Protein AF-A0A7L3GWM2-F1 (afdb_monomer)

InterPro domains:
  IPR001770 G-protein, gamma subunit [PR00321] (31-45)
  IPR001770 G-protein, gamma subunit [PR00321] (51-68)
  IPR001770 G-protein, gamma subunit [PTHR13809] (30-74)
  IPR015898 G-protein, gamma subunit-like domain [PF00631] (32-74)
  IPR015898 G-protein, gamma subunit-like domain [PS50058] (8-74)
  IPR015898 G-protein, gamma subunit-like domain [SM00224] (12-74)
  IPR015898 G-protein, gamma subunit-like domain [SM01224] (11-74)
  IPR015898 G-protein, gamma subunit-like domain [cd00068] (33-68)
  IPR036284 G-protein gamma-like domain superfamily [G3DSA:4.10.260.10] (24-74)
  IPR036284 G-protein gamma-like domain superfamily [SSF48670] (30-68)

Structure (mmCIF, N/CA/C/O backbone):
data_AF-A0A7L3GWM2-F1
#
_entry.id   AF-A0A7L3GWM2-F1
#
loop_
_atom_site.group_PDB
_atom_site.id
_atom_site.type_symbol
_atom_site.label_atom_id
_atom_site.label_alt_id
_atom_site.label_comp_id
_atom_site.label_asym_id
_atom_site.label_entity_id
_atom_site.label_seq_id
_atom_site.pdbx_PDB_ins_code
_atom_site.Cartn_x
_atom_site.Cartn_y
_atom_site.Cartn_z
_atom_site.occupancy
_atom_site.B_iso_or_equiv
_atom_site.auth_seq_id
_atom_site.auth_comp_id
_atom_site.auth_asym_id
_atom_site.auth_atom_id
_atom_site.pdbx_PDB_model_num
ATOM 1 N N . LEU A 1 1 ? 71.651 19.366 -40.438 1.00 42.75 1 LEU A N 1
ATOM 2 C CA . LEU A 1 1 ? 71.094 18.573 -39.319 1.00 42.75 1 LEU A CA 1
ATOM 3 C C . LEU A 1 1 ? 69.580 18.637 -39.442 1.00 42.75 1 LEU A C 1
ATOM 5 O O . LEU A 1 1 ? 69.060 19.733 -39.398 1.00 42.75 1 LEU A O 1
ATOM 9 N N . GLY A 1 2 ? 68.802 17.596 -39.664 1.00 43.62 2 GLY A N 1
ATOM 10 C CA . GLY A 1 2 ? 69.029 16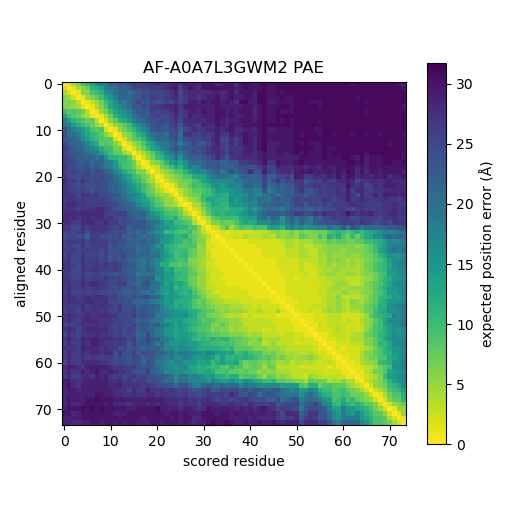.172 -39.837 1.00 43.62 2 GLY A CA 1
ATOM 11 C C . GLY A 1 2 ? 67.618 15.596 -39.930 1.00 43.62 2 GLY A C 1
ATOM 12 O O . GLY A 1 2 ? 66.825 15.778 -39.012 1.00 43.62 2 GLY A O 1
ATOM 13 N N . CYS A 1 3 ? 67.272 15.012 -41.073 1.00 41.91 3 CYS A N 1
ATOM 14 C CA . CYS A 1 3 ? 66.022 14.290 -41.250 1.00 41.91 3 CYS A CA 1
ATOM 15 C C . CYS A 1 3 ? 66.086 13.028 -40.381 1.00 41.91 3 CYS A C 1
ATOM 17 O O . CYS A 1 3 ? 66.930 12.172 -40.639 1.00 41.91 3 CYS A O 1
ATOM 19 N N . CYS A 1 4 ? 65.221 12.890 -39.376 1.00 45.22 4 CYS A N 1
ATOM 20 C CA . CYS A 1 4 ? 65.075 11.621 -38.663 1.00 45.22 4 CYS A CA 1
ATOM 21 C C . CYS A 1 4 ? 63.936 10.812 -39.292 1.00 45.22 4 CYS A C 1
ATOM 23 O O . CYS A 1 4 ? 62.759 11.126 -39.137 1.00 45.22 4 CYS A O 1
ATOM 25 N N . GLN A 1 5 ? 64.341 9.789 -40.044 1.00 42.47 5 GLN A N 1
ATOM 26 C CA . GLN A 1 5 ? 63.534 8.649 -40.483 1.00 42.47 5 GLN A CA 1
ATOM 27 C C . GLN A 1 5 ? 63.058 7.788 -39.283 1.00 42.47 5 GLN A C 1
ATOM 29 O O . GLN A 1 5 ? 63.614 7.923 -38.191 1.00 42.47 5 GLN A O 1
ATOM 34 N N . PRO A 1 6 ? 62.046 6.911 -39.465 1.00 61.59 6 PRO A N 1
ATOM 35 C CA . PRO A 1 6 ? 61.342 6.222 -38.377 1.00 61.59 6 PRO A CA 1
ATOM 36 C C . PRO A 1 6 ? 61.838 4.784 -38.083 1.00 61.59 6 PRO A C 1
ATOM 38 O O . PRO A 1 6 ? 62.508 4.178 -38.914 1.00 61.59 6 PRO A O 1
ATOM 41 N N . SER A 1 7 ? 61.352 4.226 -36.954 1.00 40.44 7 SER A N 1
ATOM 42 C CA . SER A 1 7 ? 61.323 2.799 -36.515 1.00 40.44 7 SER A CA 1
ATOM 43 C C . SER A 1 7 ? 62.516 2.284 -35.675 1.00 40.44 7 SER A C 1
ATOM 45 O O . SER A 1 7 ? 63.626 2.761 -35.884 1.00 40.44 7 SER A O 1
ATOM 47 N N . PRO A 1 8 ? 62.334 1.326 -34.721 1.00 50.41 8 PRO A N 1
ATOM 48 C CA . PRO A 1 8 ? 61.337 0.246 -34.740 1.00 50.41 8 PRO A CA 1
ATOM 49 C C . PRO A 1 8 ? 60.499 0.030 -33.457 1.00 50.41 8 PRO A C 1
ATOM 51 O O . PRO A 1 8 ? 60.951 0.198 -32.330 1.00 50.41 8 PRO A O 1
ATOM 54 N N . THR A 1 9 ? 59.262 -0.433 -33.676 1.00 51.56 9 THR A N 1
ATOM 55 C CA . THR A 1 9 ? 58.465 -1.302 -32.783 1.00 51.56 9 THR A CA 1
ATOM 56 C C . THR A 1 9 ? 58.447 -0.951 -31.292 1.00 51.56 9 THR A C 1
ATOM 58 O O . THR A 1 9 ? 59.074 -1.616 -30.467 1.00 51.56 9 THR A O 1
ATOM 61 N N . GLY A 1 10 ? 57.603 0.015 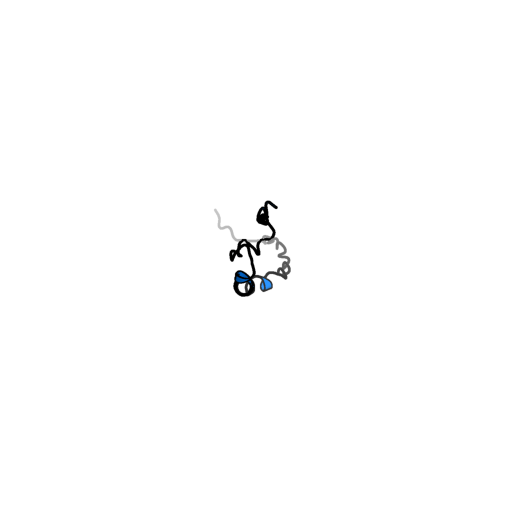-30.928 1.00 39.97 10 GLY A N 1
ATOM 62 C CA . GLY A 1 10 ? 57.033 0.053 -29.584 1.00 39.97 10 GLY A CA 1
ATOM 63 C C . GLY A 1 10 ? 56.107 -1.149 -29.408 1.00 39.97 10 GLY A C 1
ATOM 64 O O . GLY A 1 10 ? 55.100 -1.266 -30.106 1.00 39.97 10 GLY A O 1
ATOM 65 N N . ARG A 1 11 ? 56.455 -2.074 -28.510 1.00 53.03 11 ARG A N 1
ATOM 66 C CA . ARG A 1 11 ? 55.518 -3.102 -28.049 1.00 53.03 11 ARG A CA 1
ATOM 67 C C . ARG A 1 11 ? 54.378 -2.378 -27.341 1.00 53.03 11 ARG A C 1
ATOM 69 O O . ARG A 1 11 ? 54.570 -1.855 -26.249 1.00 53.03 11 ARG A O 1
ATOM 76 N N . VAL A 1 12 ? 53.209 -2.331 -27.967 1.00 52.19 12 VAL A N 1
ATOM 77 C CA . VAL A 1 12 ? 51.968 -2.024 -27.258 1.00 52.1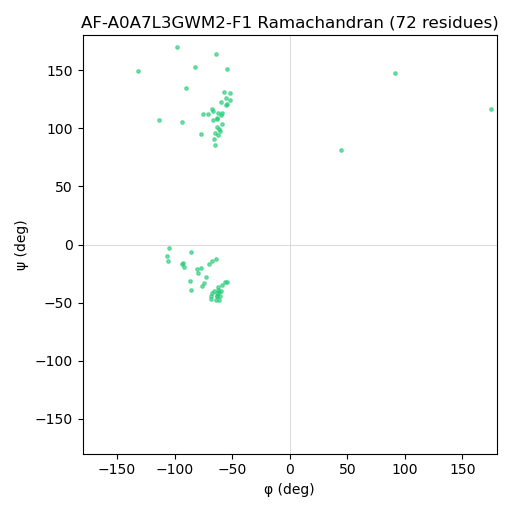9 12 VAL A CA 1
ATOM 78 C C . VAL A 1 12 ? 51.782 -3.163 -26.259 1.00 52.19 12 VAL A C 1
ATOM 80 O O . VAL A 1 12 ? 51.547 -4.300 -26.671 1.00 52.19 12 VAL A O 1
ATOM 83 N N . SER A 1 13 ? 51.961 -2.890 -24.963 1.00 54.69 13 SER A N 1
ATOM 84 C CA . SER A 1 13 ? 51.442 -3.776 -23.921 1.00 54.69 13 SER A CA 1
ATOM 85 C C . SER A 1 13 ? 49.943 -3.849 -24.145 1.00 54.69 13 SER A C 1
ATOM 87 O O . SER A 1 13 ? 49.219 -2.888 -23.897 1.00 54.69 13 SER A O 1
ATOM 89 N N . GLN A 1 14 ? 49.503 -4.968 -24.709 1.00 53.88 14 GLN A N 1
ATOM 90 C CA . GLN A 1 14 ? 48.107 -5.354 -24.717 1.00 53.88 14 GLN A CA 1
ATOM 91 C C . GLN A 1 14 ? 47.763 -5.615 -23.254 1.00 53.88 14 GLN A C 1
ATOM 93 O O . GLN A 1 14 ? 48.017 -6.703 -22.742 1.00 53.88 14 GLN A O 1
ATOM 98 N N . ASP A 1 15 ? 47.291 -4.583 -22.557 1.00 48.66 15 ASP A N 1
ATOM 99 C CA . ASP A 1 15 ? 46.636 -4.778 -21.275 1.00 48.66 15 ASP A CA 1
ATOM 100 C C . ASP A 1 15 ? 45.435 -5.671 -21.577 1.00 48.66 15 ASP A C 1
ATOM 102 O O . ASP A 1 15 ? 44.565 -5.326 -22.384 1.00 48.66 15 ASP A O 1
ATOM 106 N N . GLY A 1 16 ? 45.506 -6.906 -21.085 1.00 56.31 16 GLY A N 1
ATOM 107 C CA . GLY A 1 16 ? 44.530 -7.936 -21.372 1.00 56.31 16 GLY A CA 1
ATOM 108 C C . GLY A 1 16 ? 43.177 -7.476 -20.866 1.00 56.31 16 GLY A C 1
ATOM 109 O O . GLY A 1 16 ? 42.880 -7.612 -19.682 1.00 56.31 16 GLY A O 1
ATOM 110 N N . MET A 1 17 ? 42.346 -6.963 -21.774 1.00 52.44 17 MET A N 1
ATOM 111 C CA . MET A 1 17 ? 40.926 -6.777 -21.536 1.00 52.44 17 MET A CA 1
ATOM 112 C C . MET A 1 17 ? 40.337 -8.175 -21.362 1.00 52.44 17 MET A C 1
ATOM 114 O O . MET A 1 17 ? 39.903 -8.816 -22.318 1.00 52.44 17 MET A O 1
ATOM 118 N N . THR A 1 18 ? 40.388 -8.691 -20.136 1.00 59.22 18 THR A N 1
ATOM 119 C CA . THR A 1 18 ? 39.545 -9.815 -19.753 1.00 59.22 18 THR A CA 1
ATOM 120 C C . THR A 1 18 ? 38.117 -9.368 -20.062 1.00 59.22 18 THR A C 1
ATOM 122 O O . THR A 1 18 ? 37.701 -8.315 -19.572 1.00 59.22 18 THR A O 1
ATOM 125 N N . PRO A 1 19 ? 37.370 -10.066 -20.938 1.00 56.06 19 PRO A N 1
ATOM 126 C CA . PRO A 1 19 ? 35.962 -9.767 -21.101 1.00 56.06 19 PRO A CA 1
ATOM 127 C C . PRO A 1 19 ? 35.308 -10.109 -19.764 1.00 56.06 19 PRO A C 1
ATOM 129 O O . PRO A 1 19 ? 35.045 -11.275 -19.465 1.00 56.06 19 PRO A O 1
ATOM 132 N N . GLY A 1 20 ? 35.138 -9.088 -18.922 1.00 67.62 20 GLY A N 1
ATOM 133 C CA . GLY A 1 20 ? 34.377 -9.190 -17.692 1.00 67.62 20 GLY A CA 1
ATOM 134 C C . GLY A 1 20 ? 33.027 -9.787 -18.051 1.00 67.62 20 GLY A C 1
ATOM 135 O O . GLY A 1 20 ? 32.359 -9.306 -18.968 1.00 67.62 20 GLY A O 1
ATOM 136 N N . GLN A 1 21 ? 32.676 -10.892 -17.396 1.00 65.75 21 GLN A N 1
ATOM 137 C CA . GLN A 1 21 ? 31.364 -11.497 -17.567 1.00 65.75 21 GLN A CA 1
ATOM 138 C C . GLN A 1 21 ? 30.303 -10.409 -17.341 1.00 65.75 21 GLN A C 1
ATOM 140 O O . GLN A 1 21 ? 30.414 -9.675 -16.355 1.00 65.75 21 GLN A O 1
ATOM 145 N N . PRO A 1 22 ? 29.321 -10.252 -18.247 1.00 65.50 22 PRO A N 1
ATOM 146 C CA . PRO A 1 22 ? 28.245 -9.296 -18.037 1.00 65.50 22 PRO A CA 1
ATOM 147 C 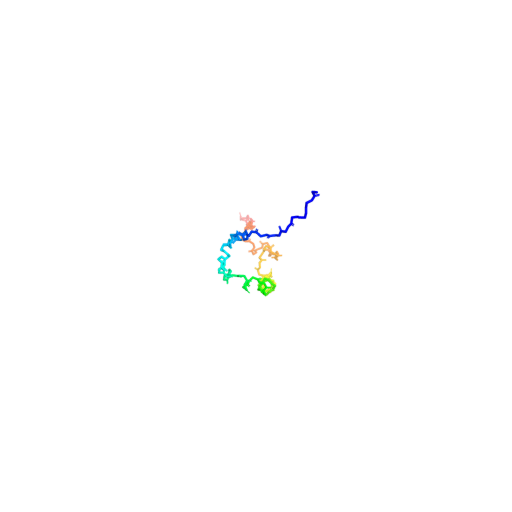C . PRO A 1 22 ? 27.559 -9.627 -16.711 1.00 65.50 22 PRO A C 1
ATOM 149 O O . PRO A 1 22 ? 27.256 -10.793 -16.452 1.00 65.50 22 PRO A O 1
ATOM 152 N N . ASP A 1 23 ? 27.363 -8.613 -15.864 1.00 69.25 23 ASP A N 1
ATOM 153 C CA . ASP A 1 23 ? 26.691 -8.793 -14.580 1.00 69.25 23 ASP A CA 1
ATOM 154 C C . ASP A 1 23 ? 25.320 -9.448 -14.843 1.00 69.25 23 ASP A C 1
ATOM 156 O O . ASP A 1 23 ? 24.517 -8.897 -15.607 1.00 69.25 23 ASP A O 1
ATOM 160 N N . PRO A 1 24 ? 25.042 -10.637 -14.277 1.00 66.50 24 PRO A N 1
ATOM 161 C CA . PRO A 1 24 ? 23.830 -11.395 -14.587 1.00 66.50 24 PRO A CA 1
ATOM 162 C C . PRO A 1 24 ? 22.555 -10.663 -14.150 1.00 66.50 24 PRO A C 1
ATOM 164 O O . PRO A 1 24 ? 21.455 -11.049 -14.546 1.00 66.50 24 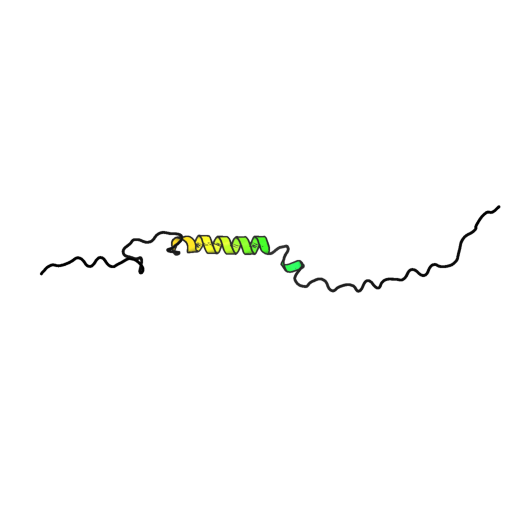PRO A O 1
ATOM 167 N N . ASN A 1 25 ? 22.681 -9.600 -13.351 1.00 61.12 25 ASN A N 1
ATOM 168 C CA . ASN A 1 25 ? 21.577 -8.762 -12.913 1.00 61.12 25 ASN A CA 1
ATOM 169 C C . ASN A 1 25 ? 21.350 -7.540 -13.824 1.00 61.12 25 ASN A C 1
ATOM 171 O O . ASN A 1 25 ? 20.266 -6.958 -13.807 1.00 61.12 25 ASN A O 1
ATOM 175 N N . ALA A 1 26 ? 22.311 -7.174 -14.681 1.00 59.59 26 ALA A N 1
ATOM 176 C CA . ALA A 1 26 ? 22.243 -5.955 -15.496 1.00 59.59 26 ALA A CA 1
ATOM 177 C C . ALA A 1 26 ? 21.015 -5.902 -16.429 1.00 59.59 26 ALA A C 1
ATOM 179 O O . ALA A 1 26 ? 20.429 -4.838 -16.623 1.00 59.59 26 ALA A O 1
ATOM 180 N N . GLY A 1 27 ? 20.583 -7.048 -16.968 1.00 59.59 27 GLY A N 1
ATOM 181 C CA . GLY A 1 27 ? 19.366 -7.152 -17.786 1.00 59.59 27 GLY A CA 1
ATOM 182 C C . GLY A 1 27 ? 18.066 -7.219 -16.974 1.00 59.59 27 GLY A C 1
ATOM 183 O O . GLY A 1 27 ? 16.999 -6.886 -17.486 1.00 59.59 27 GLY A O 1
ATOM 184 N N . LEU A 1 28 ? 18.147 -7.613 -15.701 1.00 59.97 28 LEU A N 1
ATOM 185 C CA . LEU A 1 28 ? 16.998 -7.742 -14.806 1.00 59.97 28 LEU A CA 1
ATOM 186 C C . LEU A 1 28 ? 16.527 -6.360 -14.315 1.00 59.97 28 LEU A C 1
ATOM 188 O O . LEU A 1 28 ? 15.325 -6.128 -14.203 1.00 59.97 28 LEU A O 1
ATOM 192 N N . LEU A 1 29 ? 17.467 -5.437 -14.087 1.00 60.25 29 LEU A N 1
ATOM 193 C CA . LEU A 1 29 ? 17.233 -4.131 -13.457 1.00 60.25 29 LEU A CA 1
ATOM 194 C C . LEU A 1 29 ? 16.538 -3.102 -14.362 1.00 60.25 29 LEU A C 1
ATOM 196 O O . LEU A 1 29 ? 15.762 -2.286 -13.870 1.00 60.25 29 LEU A O 1
ATOM 200 N N . LEU A 1 30 ? 16.781 -3.123 -15.677 1.00 58.78 30 LEU A N 1
ATOM 201 C CA . LEU A 1 30 ? 16.380 -2.017 -16.563 1.00 58.78 30 LEU A CA 1
ATOM 202 C C . LEU A 1 30 ? 14.897 -2.023 -16.971 1.00 58.78 30 LEU A C 1
ATOM 204 O O . LEU A 1 30 ? 14.351 -0.966 -17.273 1.00 58.78 30 LEU A O 1
ATOM 208 N N . PHE A 1 31 ? 14.225 -3.177 -16.954 1.00 58.91 31 PHE A N 1
ATOM 209 C CA . PHE A 1 31 ? 12.807 -3.287 -17.335 1.00 58.91 31 PHE A CA 1
ATOM 210 C C . PHE A 1 31 ? 11.866 -3.486 -16.135 1.00 58.91 31 PHE A C 1
ATOM 212 O O . PHE A 1 31 ? 10.656 -3.315 -16.259 1.00 58.91 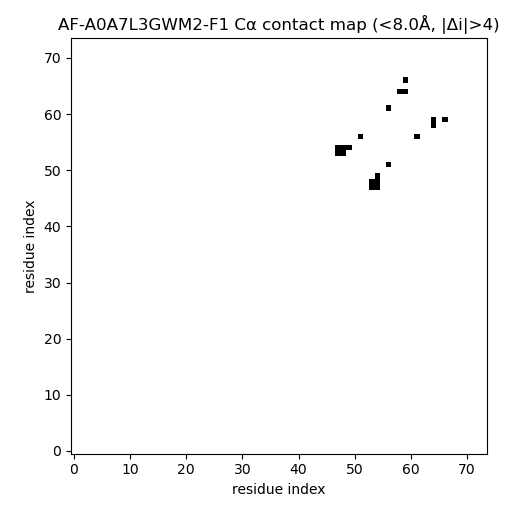31 PHE A O 1
ATOM 219 N N . GLN A 1 32 ? 12.390 -3.830 -14.955 1.00 71.81 32 GLN A N 1
ATOM 220 C CA . GLN A 1 32 ? 11.549 -4.361 -13.875 1.00 71.81 32 GLN A CA 1
ATOM 221 C C . GLN A 1 32 ? 11.288 -3.404 -12.719 1.00 71.81 32 GLN A C 1
ATOM 223 O O . GLN A 1 32 ? 10.401 -3.684 -11.922 1.00 71.81 32 GLN A O 1
ATOM 228 N N . VAL A 1 33 ? 11.964 -2.254 -12.638 1.00 81.38 33 VAL A N 1
ATOM 229 C CA . VAL A 1 33 ? 11.687 -1.281 -11.566 1.00 81.38 33 VAL A CA 1
ATOM 230 C C . VAL A 1 33 ? 10.312 -0.639 -11.742 1.00 81.38 33 VAL A C 1
ATOM 232 O O . VAL A 1 33 ? 9.551 -0.564 -10.784 1.00 81.38 33 VAL A O 1
ATOM 235 N N . SER A 1 34 ? 9.950 -0.227 -12.960 1.00 85.19 34 SER A N 1
ATOM 236 C CA . SER A 1 34 ? 8.635 0.372 -13.229 1.00 85.19 34 SER A CA 1
ATOM 237 C C . SER A 1 34 ? 7.496 -0.631 -13.031 1.00 85.19 34 SER A C 1
ATOM 239 O O . SER A 1 34 ? 6.470 -0.281 -12.452 1.00 85.19 34 SER A O 1
ATOM 241 N N . LYS A 1 35 ? 7.687 -1.891 -13.447 1.00 85.94 35 LYS A N 1
ATOM 242 C CA . LYS A 1 35 ? 6.705 -2.963 -13.234 1.00 85.94 35 LYS A CA 1
ATOM 243 C C . LYS A 1 35 ? 6.568 -3.332 -11.757 1.00 85.94 35 LYS A C 1
ATOM 245 O O . LYS A 1 35 ? 5.448 -3.399 -11.266 1.00 85.94 35 LYS A O 1
ATOM 250 N N . ALA A 1 36 ? 7.681 -3.514 -11.046 1.00 86.56 36 ALA A N 1
ATOM 251 C CA . ALA A 1 36 ? 7.660 -3.803 -9.615 1.00 86.56 36 ALA A CA 1
ATOM 252 C C . ALA A 1 36 ? 7.035 -2.649 -8.817 1.00 86.56 36 ALA A C 1
ATOM 254 O O . ALA A 1 36 ? 6.251 -2.889 -7.905 1.00 86.56 36 ALA A O 1
ATOM 255 N N . ALA A 1 37 ? 7.319 -1.399 -9.193 1.00 88.12 37 ALA A N 1
ATOM 256 C CA . ALA A 1 37 ? 6.689 -0.233 -8.585 1.00 88.12 37 ALA A CA 1
ATOM 257 C C . ALA A 1 37 ? 5.173 -0.213 -8.828 1.00 88.12 37 ALA A C 1
ATOM 259 O O . ALA A 1 37 ? 4.419 0.025 -7.890 1.00 88.12 37 ALA A O 1
ATOM 260 N N . ALA A 1 38 ? 4.715 -0.500 -10.053 1.00 90.81 38 ALA A N 1
ATOM 261 C CA . ALA A 1 38 ? 3.287 -0.587 -10.364 1.00 90.81 38 ALA A CA 1
ATOM 262 C C . ALA A 1 38 ? 2.581 -1.686 -9.556 1.00 90.81 38 ALA A C 1
ATOM 264 O O . ALA A 1 38 ? 1.488 -1.459 -9.043 1.00 90.81 38 ALA A O 1
ATOM 265 N N . ASP A 1 39 ? 3.225 -2.841 -9.390 1.00 92.06 39 ASP A N 1
ATOM 266 C CA . ASP A 1 39 ? 2.675 -3.952 -8.610 1.00 92.06 39 ASP A CA 1
ATOM 267 C C . ASP A 1 39 ? 2.585 -3.614 -7.119 1.00 92.06 39 ASP A C 1
ATOM 269 O O . ASP A 1 39 ? 1.566 -3.889 -6.484 1.00 92.06 39 ASP A O 1
ATOM 273 N N . LEU A 1 40 ? 3.613 -2.961 -6.570 1.00 93.12 40 LEU A N 1
ATOM 274 C CA . LEU A 1 40 ? 3.591 -2.473 -5.191 1.00 93.12 40 LEU A CA 1
ATOM 275 C C . LEU A 1 40 ? 2.497 -1.421 -4.985 1.00 93.12 40 LEU A C 1
ATOM 277 O O . LEU A 1 40 ? 1.765 -1.501 -4.002 1.00 93.12 40 LEU A O 1
ATOM 281 N N . MET A 1 41 ? 2.345 -0.467 -5.910 1.00 93.19 41 MET A N 1
ATOM 282 C CA . MET A 1 41 ? 1.284 0.544 -5.836 1.00 93.19 41 MET A CA 1
ATOM 283 C C . MET A 1 41 ? -0.103 -0.100 -5.882 1.00 93.19 41 MET A C 1
ATOM 285 O O . MET A 1 41 ? -0.919 0.175 -5.008 1.00 93.19 41 MET A O 1
ATOM 289 N N . ALA A 1 42 ? -0.343 -1.014 -6.826 1.00 95.25 42 ALA A N 1
ATOM 290 C CA . ALA A 1 42 ? -1.616 -1.721 -6.939 1.00 95.25 42 ALA A CA 1
ATOM 291 C C . ALA A 1 42 ? -1.943 -2.529 -5.671 1.00 95.25 42 ALA A C 1
ATOM 293 O O . ALA A 1 42 ? -3.086 -2.533 -5.211 1.00 95.25 42 ALA A O 1
ATOM 294 N N . TYR A 1 43 ? -0.940 -3.181 -5.074 1.00 96.00 43 TYR A N 1
ATOM 295 C CA . TYR A 1 43 ? -1.113 -3.896 -3.812 1.00 96.00 43 TYR A CA 1
ATOM 296 C C . TYR A 1 43 ? -1.478 -2.947 -2.665 1.00 96.00 43 TYR A C 1
ATOM 298 O O . TYR A 1 43 ? -2.434 -3.211 -1.932 1.00 96.00 43 TYR A O 1
ATOM 306 N N . CYS A 1 44 ? -0.747 -1.839 -2.525 1.00 95.62 44 CYS A N 1
ATOM 307 C CA . CYS A 1 44 ? -1.019 -0.837 -1.501 1.00 95.62 44 CYS A CA 1
ATOM 308 C C . CYS A 1 44 ? -2.419 -0.234 -1.663 1.00 95.62 44 CYS A C 1
ATOM 310 O O . CYS A 1 44 ? -3.145 -0.129 -0.682 1.00 95.62 44 CYS A O 1
ATOM 312 N N . GLU A 1 45 ? -2.837 0.111 -2.881 1.00 93.25 45 GLU A N 1
ATOM 313 C CA . GLU A 1 45 ? -4.170 0.663 -3.155 1.00 93.25 45 GLU A CA 1
ATOM 314 C C . GLU A 1 45 ? -5.294 -0.322 -2.819 1.00 93.25 45 GLU A C 1
ATOM 316 O O . GLU A 1 45 ? -6.301 0.074 -2.227 1.00 93.25 45 GLU A O 1
ATOM 321 N N . ALA A 1 46 ? -5.113 -1.603 -3.155 1.00 95.06 46 ALA A N 1
ATOM 322 C CA . ALA A 1 46 ? -6.095 -2.642 -2.866 1.00 95.06 46 ALA A CA 1
ATOM 323 C C . ALA A 1 46 ? -6.326 -2.830 -1.355 1.00 95.06 46 ALA A C 1
ATOM 325 O O . ALA A 1 46 ? -7.465 -3.038 -0.945 1.00 95.06 46 ALA A O 1
ATOM 326 N N . HIS A 1 47 ? -5.276 -2.698 -0.536 1.00 94.50 47 HIS A N 1
ATOM 327 C CA . HIS A 1 47 ? -5.332 -2.965 0.909 1.00 94.50 47 HIS A CA 1
ATOM 328 C C . HIS A 1 47 ? -5.354 -1.699 1.777 1.00 94.50 47 HIS A C 1
ATOM 330 O O . HIS A 1 47 ? -5.510 -1.792 2.992 1.00 94.50 47 HIS A O 1
ATOM 336 N N . ALA A 1 48 ? -5.255 -0.504 1.186 1.00 92.19 48 ALA A N 1
ATOM 337 C CA . ALA A 1 48 ? -5.194 0.756 1.930 1.00 92.19 48 ALA A CA 1
ATOM 338 C C . ALA A 1 48 ? -6.389 0.965 2.871 1.00 92.19 48 ALA A C 1
ATOM 340 O O . ALA A 1 48 ? -6.221 1.566 3.923 1.00 92.19 48 ALA A O 1
ATOM 341 N N . LYS A 1 49 ? -7.578 0.466 2.500 1.00 88.81 49 LYS A N 1
ATOM 342 C CA . LYS A 1 49 ? -8.817 0.581 3.295 1.00 88.81 49 LYS A CA 1
ATOM 343 C C . LYS A 1 49 ? -8.882 -0.379 4.483 1.00 88.81 49 LYS A C 1
ATOM 345 O O . LYS A 1 49 ? -9.706 -0.194 5.374 1.00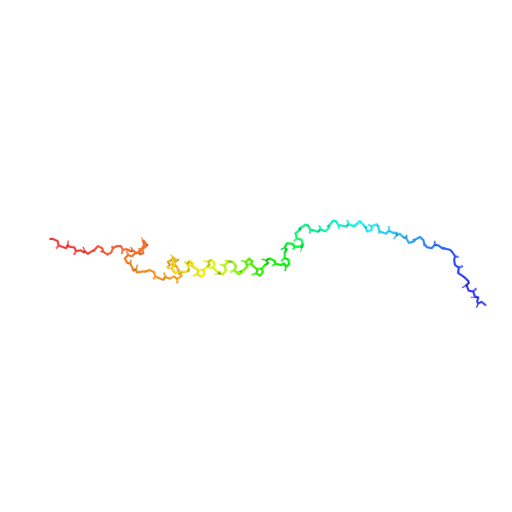 88.81 49 LYS A O 1
ATOM 350 N N . GLU A 1 50 ? -8.081 -1.437 4.444 1.00 89.38 50 GLU A N 1
ATOM 351 C CA . GLU A 1 50 ? -8.020 -2.462 5.485 1.00 89.38 50 GLU A CA 1
ATOM 352 C C . GLU A 1 50 ? -6.930 -2.149 6.509 1.00 89.38 50 GLU A C 1
ATOM 354 O O . GLU A 1 50 ? -6.954 -2.689 7.611 1.00 89.38 50 GLU A O 1
ATOM 359 N N . ASP A 1 51 ? -6.002 -1.253 6.166 1.00 92.25 51 ASP A N 1
ATOM 360 C CA . ASP A 1 51 ? -4.981 -0.755 7.073 1.00 92.25 51 ASP A CA 1
ATOM 361 C C . ASP A 1 51 ? -5.601 0.256 8.065 1.00 92.25 51 ASP A C 1
ATOM 363 O O . ASP A 1 51 ? -5.983 1.364 7.662 1.00 92.25 51 ASP A O 1
ATOM 367 N N . PRO A 1 52 ? -5.688 -0.071 9.371 1.00 89.38 52 PRO A N 1
ATOM 368 C CA . PRO A 1 52 ? -6.264 0.814 10.386 1.00 89.38 52 PRO A CA 1
ATOM 369 C C . PRO A 1 52 ? -5.437 2.082 10.646 1.00 89.38 52 PRO A C 1
ATOM 371 O O . PRO A 1 52 ? -5.915 3.004 11.314 1.00 89.38 52 PRO A O 1
ATOM 374 N N . LEU A 1 53 ? -4.183 2.117 10.178 1.00 88.81 53 LEU A N 1
ATOM 375 C CA . LEU A 1 53 ? -3.288 3.268 10.288 1.00 88.81 53 LEU A CA 1
ATOM 376 C C . LEU A 1 53 ? -3.472 4.245 9.125 1.00 88.81 53 LEU A C 1
ATOM 378 O O . LEU A 1 53 ? -3.298 5.448 9.317 1.00 88.81 53 LEU A O 1
ATOM 382 N N . LEU A 1 54 ? -3.839 3.747 7.941 1.00 91.31 54 LEU A N 1
ATOM 383 C CA . LEU A 1 54 ? -4.160 4.584 6.780 1.00 91.31 54 LEU A CA 1
ATOM 384 C C . LEU A 1 54 ? -5.625 5.029 6.787 1.00 91.31 54 LEU A C 1
ATOM 386 O O . LEU A 1 54 ? -5.927 6.184 6.482 1.00 91.31 54 LEU A O 1
ATOM 390 N N . THR A 1 55 ? -6.529 4.135 7.181 1.00 88.81 55 THR A N 1
ATOM 391 C CA . THR A 1 55 ? -7.965 4.399 7.327 1.00 88.81 55 THR A CA 1
ATOM 392 C C . THR A 1 55 ? -8.351 4.311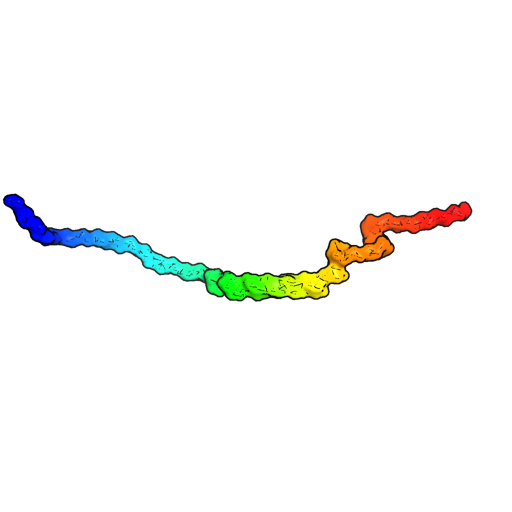 8.797 1.00 88.81 55 THR A C 1
ATOM 394 O O . THR A 1 55 ? -8.409 3.212 9.348 1.00 88.81 55 THR A O 1
ATOM 397 N N . PRO A 1 56 ? -8.638 5.447 9.458 1.00 86.25 56 PRO A N 1
ATOM 398 C CA . PRO A 1 56 ? -8.956 5.448 10.876 1.00 86.25 56 PRO A CA 1
ATOM 399 C C . PRO A 1 56 ? -10.185 4.587 11.170 1.00 86.25 56 PRO A C 1
ATOM 401 O O . PRO A 1 56 ? -11.275 4.848 10.658 1.00 86.25 56 PRO A O 1
ATOM 404 N N . VAL A 1 57 ? -10.014 3.593 12.038 1.00 88.06 57 VAL A N 1
ATOM 405 C CA . VAL A 1 57 ? -11.125 2.770 12.526 1.00 88.06 57 VAL A CA 1
ATOM 406 C C . VAL A 1 57 ? -11.860 3.457 13.683 1.00 88.06 57 VAL A C 1
ATOM 408 O O . VAL A 1 57 ? -11.260 4.240 14.436 1.00 88.06 57 VAL A O 1
ATOM 411 N N . PRO A 1 58 ? -13.158 3.168 13.877 1.00 86.62 58 PRO A N 1
ATOM 412 C CA . PRO A 1 58 ? -13.913 3.664 15.015 1.00 86.62 58 PRO A CA 1
ATOM 413 C C . PRO A 1 58 ? -13.265 3.321 16.359 1.00 86.62 58 PRO A C 1
ATOM 415 O O . PRO A 1 58 ? -12.619 2.292 16.550 1.00 86.62 58 PRO A O 1
ATOM 418 N N . ALA A 1 59 ? -13.502 4.186 17.342 1.00 83.31 59 ALA A N 1
ATOM 419 C CA . ALA A 1 59 ? -12.967 4.059 18.694 1.00 83.31 59 ALA A CA 1
ATOM 420 C C . ALA A 1 59 ? -13.273 2.707 19.371 1.00 83.31 59 ALA A C 1
ATOM 422 O O . ALA A 1 59 ? -12.466 2.242 20.168 1.00 83.31 59 ALA A O 1
ATOM 423 N N . SER A 1 60 ? -14.421 2.097 19.072 1.00 82.56 60 SER A N 1
ATOM 424 C CA . SER A 1 60 ? -14.840 0.797 19.610 1.00 82.56 60 SER A CA 1
ATOM 425 C C . SER A 1 60 ? -14.069 -0.389 19.033 1.00 82.56 60 SER A C 1
ATOM 427 O O . SER A 1 60 ? -13.957 -1.413 19.700 1.00 82.56 60 SER A O 1
ATOM 429 N N . GLU A 1 61 ? -13.569 -0.258 17.805 1.00 85.06 61 GLU A N 1
ATOM 430 C CA . GLU A 1 61 ? -12.838 -1.310 17.088 1.00 85.06 61 GLU A CA 1
ATOM 431 C C . GLU A 1 61 ? -11.329 -1.219 17.329 1.00 85.06 61 GLU A C 1
ATOM 433 O O . GLU A 1 61 ? -10.619 -2.204 17.163 1.00 85.06 61 GLU A O 1
ATOM 438 N N . ASN A 1 62 ? -10.834 -0.058 17.771 1.00 86.69 62 ASN A N 1
ATOM 439 C CA . ASN A 1 62 ? -9.431 0.126 18.116 1.00 86.69 62 ASN A CA 1
ATOM 440 C C . ASN A 1 62 ? -9.072 -0.621 19.423 1.00 86.69 62 ASN A C 1
ATOM 442 O O . ASN A 1 62 ? -9.474 -0.175 20.503 1.00 86.69 62 ASN A O 1
ATOM 446 N N . PRO A 1 63 ? -8.246 -1.685 19.373 1.00 84.12 63 PRO A N 1
ATOM 447 C CA . PRO A 1 63 ? -7.887 -2.475 20.552 1.00 84.12 63 PRO A CA 1
ATOM 448 C C . PRO A 1 63 ? -6.976 -1.729 21.538 1.00 84.12 63 PRO A C 1
ATOM 450 O O . PRO A 1 63 ? -6.876 -2.132 22.695 1.00 84.12 63 PRO A O 1
ATOM 453 N N . PHE A 1 64 ? -6.331 -0.640 21.109 1.00 87.19 64 PHE A N 1
ATOM 454 C CA . PHE A 1 64 ? -5.498 0.214 21.961 1.00 87.19 64 PHE A CA 1
ATOM 455 C C . PHE A 1 64 ? -6.296 1.293 22.695 1.00 87.19 64 PHE A C 1
ATOM 457 O O . PHE A 1 64 ? -5.731 2.024 23.509 1.00 87.19 64 PHE A O 1
ATOM 464 N N . ARG A 1 65 ? -7.593 1.441 22.409 1.00 79.31 65 ARG A N 1
ATOM 465 C CA . ARG A 1 65 ? -8.421 2.434 23.087 1.00 79.31 65 ARG A CA 1
ATOM 466 C C . ARG A 1 65 ? -9.046 1.825 24.339 1.00 79.31 65 ARG A C 1
ATOM 468 O O . ARG A 1 65 ? -9.580 0.720 24.312 1.00 79.31 65 ARG A O 1
ATOM 475 N N . GLU A 1 66 ? -8.992 2.569 25.443 1.00 75.00 66 GLU A N 1
ATOM 476 C CA . GLU A 1 66 ? -9.604 2.158 26.705 1.00 75.00 66 GLU A CA 1
ATOM 477 C C . GLU A 1 66 ? -11.089 1.846 26.506 1.00 75.00 66 GLU A C 1
ATOM 479 O O . GLU A 1 66 ? -11.867 2.670 26.008 1.00 75.00 66 GLU A O 1
ATOM 484 N N . LYS A 1 67 ? -11.494 0.645 26.927 1.00 71.06 67 LYS A N 1
ATOM 485 C CA . LYS A 1 67 ? -12.908 0.306 27.054 1.00 71.06 67 LYS A CA 1
ATOM 486 C C . LYS A 1 67 ? -13.486 1.258 28.091 1.00 71.06 67 LYS A C 1
ATOM 488 O O . LYS A 1 67 ? -13.116 1.192 29.259 1.00 71.06 67 LYS A O 1
ATOM 493 N N . LYS A 1 68 ? -14.384 2.151 27.666 1.00 66.06 68 LYS A N 1
ATOM 494 C CA . LYS A 1 68 ? -15.176 2.959 28.595 1.00 66.06 68 LYS A CA 1
ATOM 495 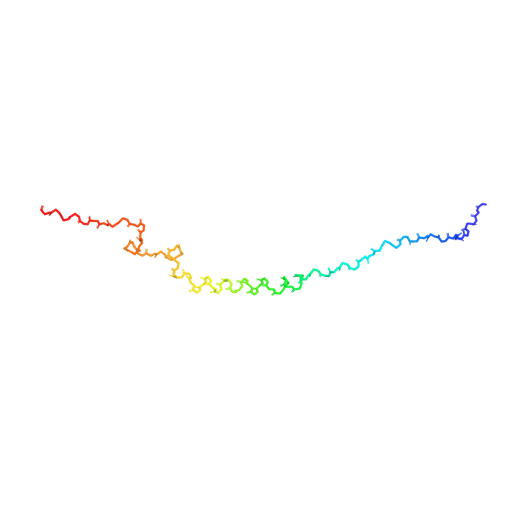C C . LYS A 1 68 ? -16.031 1.995 29.408 1.00 66.06 68 LYS A C 1
ATOM 497 O O . LYS A 1 68 ? -17.100 1.584 28.963 1.00 66.06 68 LYS A O 1
ATOM 502 N N . PHE A 1 69 ? -15.536 1.599 30.575 1.00 63.72 69 PHE A N 1
ATOM 503 C CA . PHE A 1 69 ? -16.363 0.977 31.590 1.00 63.72 69 PHE A CA 1
ATOM 504 C C . PHE A 1 69 ? -17.378 2.042 31.985 1.00 63.72 69 PHE A C 1
ATOM 506 O O . PHE A 1 69 ? -17.050 3.008 32.673 1.00 63.72 69 PHE A O 1
ATOM 513 N N . PHE A 1 70 ? -18.600 1.923 31.466 1.00 55.09 70 PHE A N 1
ATOM 514 C CA . PHE A 1 70 ? -19.711 2.668 32.023 1.00 55.09 70 PHE A CA 1
ATOM 515 C C . PHE A 1 70 ? -19.805 2.233 33.478 1.00 55.09 70 PHE A C 1
ATOM 517 O O . PHE A 1 70 ? -20.050 1.065 33.775 1.00 55.09 70 PHE A O 1
ATOM 524 N N . CYS A 1 71 ? -19.511 3.168 34.374 1.00 45.69 71 CYS A N 1
ATOM 525 C CA . CYS A 1 71 ? -19.747 3.005 35.789 1.00 45.69 71 CYS A CA 1
ATOM 526 C C . CYS A 1 71 ? -21.255 2.792 35.962 1.00 45.69 71 CYS A C 1
ATOM 528 O O . CYS A 1 71 ? -22.032 3.744 35.926 1.00 45.69 71 CYS A O 1
ATOM 530 N N . VAL A 1 72 ? -21.677 1.534 36.080 1.00 59.09 72 VAL A N 1
ATOM 531 C CA . VAL A 1 72 ? -22.928 1.209 36.752 1.00 59.09 72 VAL A CA 1
ATOM 532 C C . VAL A 1 72 ? -22.595 1.325 38.232 1.00 59.09 72 VAL A C 1
ATOM 534 O O . VAL A 1 72 ? -22.024 0.415 38.828 1.00 59.09 72 VAL A O 1
ATOM 537 N N . ILE A 1 73 ? -22.874 2.498 38.793 1.00 58.06 73 ILE A N 1
ATOM 538 C CA . ILE A 1 73 ? -23.078 2.623 40.231 1.00 58.06 73 ILE A CA 1
ATOM 539 C C . ILE A 1 73 ? -24.368 1.837 40.511 1.00 58.06 73 ILE A C 1
ATOM 541 O O . ILE A 1 73 ? -25.439 2.251 40.065 1.00 58.06 73 ILE A O 1
ATOM 545 N N . LEU A 1 74 ? -24.231 0.666 41.138 1.00 60.00 74 LEU A N 1
ATOM 546 C CA . LEU A 1 74 ? -25.319 -0.078 41.785 1.00 60.00 74 LEU A CA 1
ATOM 547 C C . LEU A 1 74 ? -25.481 0.425 43.220 1.00 60.00 74 LEU A C 1
ATOM 549 O O . LEU A 1 74 ? -24.433 0.680 43.859 1.00 60.00 74 LEU A O 1
#

Foldseek 3Di:
DDDDDDDDDDPPPPPDPPVPDPDPCPVVPPPPPVVVVVVVVVVCVVCQCVPCVNPPDDLVPDPPHDDPPPPPPD

pLDDT: mean 71.09, std 17.63, range [39.97, 96.0]

Nearest PDB structures (foldseek):
  8jlj-assembly1_Y  TM=8.316E-01  e=5.257E-04  Homo sapiens
  8ddx-assembly1_J  TM=8.065E-01  e=3.113E-04  Homo sapiens
  1b9x-assembly1_B  TM=8.651E-01  e=4.694E-02  Bos taurus

Sequence (74 aa):
LGCCQPSPTGRVSQDGMTPGQPDPNAGLLLFQVSKAAADLMAYCEAHAKEDPLLTPVPASENPFREKKFFCVIL

Secondary structure (DSSP, 8-state):
-------------------PPPPTTHHHHHHHHHHHHHHHHHHHHHHTTT-TTTTTPPTTT-TTS---------

Solvent-accessible surface area (backbone atoms only — not comparable to full-atom values): 5198 Å² total; per-residue (Å²): 141,78,89,80,81,87,86,80,82,81,79,76,79,76,74,79,78,69,80,70,76,76,62,87,55,64,77,58,58,78,71,39,55,70,53,52,48,51,53,51,50,53,52,48,64,73,44,39,78,76,34,59,87,77,34,81,63,57,72,91,74,38,88,89,47,81,78,81,74,76,81,76,82,125

Radius of gyration: 35.8 Å; Cα contacts (8 Å, |Δi|>4): 10; chains: 1; bounding box: 96×30×83 Å

Mean predicted aligned error: 17.85 Å

Organism: NCBI:txid317792